Protein AF-M7NXJ0-F1 (afdb_monomer_lite)

Foldseek 3Di:
DPPLCVQLVVQLVVQLVVLLVCCVPPVVVDPPVVSNVVSNVRSVVSSVVSCVVDPDDPPDPDD

Structure (mmCIF, N/CA/C/O backbone):
data_AF-M7NXJ0-F1
#
_entry.id   AF-M7NXJ0-F1
#
loop_
_atom_site.group_PDB
_atom_site.id
_atom_site.type_symbol
_atom_site.label_atom_id
_atom_site.label_alt_id
_atom_site.label_comp_id
_atom_site.label_asym_id
_atom_site.label_entity_id
_atom_site.label_seq_id
_atom_site.pdbx_PDB_ins_code
_atom_site.Cartn_x
_atom_site.Cartn_y
_atom_site.Cartn_z
_atom_site.occupancy
_atom_site.B_iso_or_equiv
_atom_site.auth_seq_id
_atom_site.auth_comp_id
_atom_site.auth_asym_id
_atom_site.auth_atom_id
_atom_site.pdbx_PDB_model_num
ATOM 1 N N . MET A 1 1 ? -18.823 3.472 11.914 1.00 54.84 1 MET A N 1
ATOM 2 C CA . MET A 1 1 ? -17.850 3.685 10.816 1.00 54.84 1 MET A CA 1
ATOM 3 C C . MET A 1 1 ? -16.807 4.783 11.088 1.00 54.84 1 MET A C 1
ATOM 5 O O . MET A 1 1 ? -15.848 4.882 10.331 1.00 54.84 1 MET A O 1
ATOM 9 N N . LYS A 1 2 ? -16.961 5.644 12.110 1.00 61.81 2 LYS A N 1
ATOM 10 C CA . LYS A 1 2 ? -16.081 6.809 12.331 1.00 61.81 2 LYS A CA 1
ATOM 11 C C . LYS A 1 2 ? -14.785 6.494 13.096 1.00 61.81 2 LYS A C 1
ATOM 13 O O . LYS A 1 2 ? -13.856 7.290 12.998 1.00 61.81 2 LYS A O 1
ATOM 18 N N . ARG A 1 3 ? -14.703 5.402 13.872 1.00 64.81 3 ARG A N 1
ATOM 19 C CA . ARG A 1 3 ? -13.519 5.090 14.709 1.00 64.81 3 ARG A CA 1
ATOM 20 C C . ARG A 1 3 ? -12.520 4.189 13.984 1.00 64.81 3 ARG A C 1
ATOM 22 O O . ARG A 1 3 ? -11.339 4.510 13.984 1.00 64.81 3 ARG A O 1
ATOM 29 N N . ALA A 1 4 ? -12.980 3.156 13.278 1.00 65.75 4 ALA A N 1
ATOM 30 C CA . ALA A 1 4 ? -12.084 2.256 12.540 1.00 65.75 4 ALA A CA 1
ATOM 31 C C . ALA A 1 4 ? -11.293 2.988 11.434 1.00 65.75 4 ALA A C 1
ATOM 33 O O . ALA A 1 4 ? -10.092 2.784 11.275 1.00 65.75 4 ALA A O 1
ATOM 34 N N . LEU A 1 5 ? -11.927 3.942 10.740 1.00 74.62 5 LEU A N 1
ATOM 35 C CA . LEU A 1 5 ? -11.252 4.776 9.738 1.00 74.62 5 LEU A CA 1
ATOM 36 C C . LEU A 1 5 ? -10.187 5.714 10.337 1.00 74.62 5 LEU A C 1
ATOM 38 O O . LEU A 1 5 ? -9.214 6.026 9.653 1.00 74.62 5 LEU A O 1
ATOM 42 N N . LYS A 1 6 ? -10.318 6.128 11.610 1.00 80.50 6 LYS A N 1
ATOM 43 C CA . LYS A 1 6 ? -9.304 6.964 12.284 1.00 80.50 6 LYS A CA 1
ATOM 44 C C . LYS A 1 6 ? -7.976 6.238 12.474 1.00 80.50 6 LYS A C 1
ATOM 46 O O . LYS A 1 6 ? -6.947 6.901 12.471 1.00 80.50 6 LYS A O 1
ATOM 51 N N . PHE A 1 7 ? -7.996 4.915 12.631 1.00 84.12 7 PHE A N 1
ATOM 52 C CA . PHE A 1 7 ? -6.780 4.106 12.756 1.00 84.12 7 PHE A CA 1
ATOM 53 C C . PHE A 1 7 ? -6.318 3.555 11.409 1.00 84.12 7 PHE A C 1
ATOM 55 O O . PHE A 1 7 ? -5.118 3.519 11.143 1.00 84.12 7 PHE A O 1
ATOM 62 N N . ALA A 1 8 ? -7.255 3.195 10.529 1.00 89.81 8 ALA A N 1
ATOM 63 C CA . ALA A 1 8 ? -6.927 2.675 9.209 1.00 89.81 8 ALA A CA 1
ATOM 64 C C . ALA A 1 8 ? -6.160 3.699 8.358 1.00 89.81 8 ALA A C 1
ATOM 66 O O . ALA A 1 8 ? -5.122 3.352 7.808 1.00 89.81 8 ALA A O 1
ATOM 67 N N . ILE A 1 9 ? -6.598 4.963 8.291 1.00 92.00 9 ILE A N 1
ATOM 68 C CA . ILE A 1 9 ? -5.965 5.967 7.413 1.00 92.00 9 ILE A CA 1
ATOM 69 C C . ILE A 1 9 ? -4.477 6.199 7.756 1.00 92.00 9 ILE A C 1
ATOM 71 O O . ILE A 1 9 ? -3.651 6.096 6.848 1.00 92.00 9 ILE A O 1
ATOM 75 N N . PRO A 1 10 ? -4.083 6.454 9.022 1.00 94.00 10 PRO A N 1
ATOM 76 C CA . PRO A 1 10 ? -2.669 6.575 9.381 1.00 94.00 10 PRO A CA 1
ATOM 77 C C . PRO A 1 10 ? -1.849 5.328 9.034 1.00 94.00 10 PRO A C 1
ATOM 79 O O . PRO A 1 10 ? -0.750 5.452 8.496 1.00 94.00 10 PRO A O 1
ATOM 82 N N . ILE A 1 11 ? -2.393 4.132 9.288 1.00 95.06 11 ILE A N 1
ATOM 83 C CA . ILE A 1 11 ? -1.725 2.861 8.975 1.00 95.06 11 ILE A CA 1
ATOM 84 C C . ILE A 1 11 ? -1.496 2.735 7.467 1.00 95.06 11 ILE A C 1
ATOM 86 O O . ILE A 1 11 ? -0.379 2.448 7.041 1.00 95.06 11 ILE A O 1
ATOM 90 N N . MET A 1 12 ? -2.516 3.024 6.657 1.00 96.44 12 MET A N 1
ATOM 91 C CA . MET A 1 12 ? -2.423 2.975 5.199 1.00 96.44 12 MET A CA 1
ATOM 92 C C . MET A 1 12 ? -1.343 3.914 4.656 1.00 96.44 12 MET A C 1
ATOM 94 O O . MET A 1 12 ? -0.598 3.526 3.759 1.00 96.44 12 MET A O 1
ATOM 98 N N . LEU A 1 13 ? -1.228 5.130 5.202 1.00 97.00 13 LEU A N 1
ATOM 99 C CA . LEU A 1 13 ? -0.210 6.099 4.787 1.00 97.00 13 LEU A CA 1
ATOM 100 C C . LEU A 1 13 ? 1.207 5.636 5.144 1.00 97.00 13 LEU A C 1
ATOM 102 O O . LEU A 1 13 ? 2.111 5.743 4.315 1.00 97.00 13 LEU A O 1
ATOM 106 N N . ILE A 1 14 ? 1.395 5.086 6.347 1.00 97.75 14 ILE A N 1
ATOM 107 C CA . ILE A 1 14 ? 2.685 4.531 6.781 1.00 97.75 14 ILE A CA 1
ATOM 108 C C . ILE A 1 14 ? 3.086 3.369 5.869 1.00 97.75 14 ILE A C 1
ATOM 110 O O . ILE A 1 14 ? 4.204 3.342 5.356 1.00 97.75 14 ILE A O 1
ATOM 114 N N . VAL A 1 15 ? 2.166 2.437 5.618 1.00 97.94 15 VAL A N 1
ATOM 115 C CA . VAL A 1 15 ? 2.422 1.277 4.758 1.00 97.94 15 VAL A CA 1
ATOM 116 C C . VAL A 1 15 ? 2.704 1.707 3.321 1.00 97.94 15 VAL A C 1
ATOM 118 O O . VAL A 1 15 ? 3.643 1.193 2.720 1.00 97.94 15 VAL A O 1
ATOM 121 N N . ALA A 1 16 ? 1.966 2.683 2.785 1.00 98.06 16 ALA A N 1
ATOM 122 C CA . ALA A 1 16 ? 2.230 3.231 1.458 1.00 98.06 16 ALA A CA 1
ATOM 123 C C . ALA A 1 16 ? 3.646 3.822 1.359 1.00 98.06 16 ALA A C 1
ATOM 125 O O . ALA A 1 16 ? 4.381 3.507 0.423 1.00 98.06 16 ALA A O 1
ATOM 126 N N . GLY A 1 17 ? 4.053 4.634 2.341 1.00 98.12 17 GLY A N 1
ATOM 127 C CA . GLY A 1 17 ? 5.385 5.237 2.379 1.00 98.12 17 GLY A CA 1
ATOM 128 C C . GLY A 1 17 ? 6.502 4.196 2.468 1.00 98.12 17 GLY A C 1
ATOM 129 O O . GLY A 1 17 ? 7.457 4.250 1.693 1.00 98.12 17 GLY A O 1
ATOM 130 N N . LEU A 1 18 ? 6.358 3.212 3.361 1.00 98.31 18 LEU A N 1
ATOM 131 C CA . LEU A 1 18 ? 7.334 2.133 3.530 1.00 98.31 18 LEU A CA 1
ATOM 132 C C . LEU A 1 18 ? 7.429 1.245 2.288 1.00 98.31 18 LEU A C 1
ATOM 134 O O . LEU A 1 18 ? 8.534 0.960 1.832 1.00 98.31 18 LEU A O 1
ATOM 138 N N . ALA A 1 19 ? 6.292 0.847 1.711 1.00 98.12 19 ALA A N 1
ATOM 139 C CA . ALA A 1 19 ? 6.262 0.030 0.504 1.00 98.12 19 ALA A CA 1
ATOM 140 C C . ALA A 1 19 ? 6.899 0.770 -0.676 1.00 98.12 19 ALA A C 1
ATOM 142 O O . ALA A 1 19 ? 7.722 0.199 -1.386 1.00 98.12 19 ALA A O 1
ATOM 143 N N . TRP A 1 20 ? 6.562 2.049 -0.866 1.00 98.12 20 TRP A N 1
ATOM 144 C CA . TRP A 1 20 ? 7.148 2.861 -1.929 1.00 98.12 20 TRP A CA 1
ATOM 145 C C . TRP A 1 20 ? 8.661 3.007 -1.763 1.00 98.12 20 TRP A C 1
ATOM 147 O O . TRP A 1 20 ? 9.407 2.807 -2.721 1.00 98.12 20 TRP A O 1
ATOM 157 N N . TRP A 1 21 ? 9.131 3.320 -0.555 1.00 98.12 21 TRP A N 1
ATOM 158 C CA . TRP A 1 21 ? 10.561 3.441 -0.278 1.00 98.12 21 TRP A CA 1
ATOM 159 C C . TRP A 1 21 ? 11.301 2.124 -0.527 1.00 98.12 21 TRP A C 1
ATOM 161 O O . TRP A 1 21 ? 12.301 2.105 -1.244 1.00 98.12 21 TRP A O 1
ATOM 171 N N . TYR A 1 22 ? 10.774 1.017 -0.004 1.00 98.12 22 TYR A N 1
ATOM 172 C CA . TYR A 1 22 ? 11.384 -0.301 -0.131 1.00 98.12 22 TYR A CA 1
ATOM 173 C C . TYR A 1 22 ? 11.438 -0.776 -1.589 1.00 98.12 22 TYR A C 1
ATOM 175 O 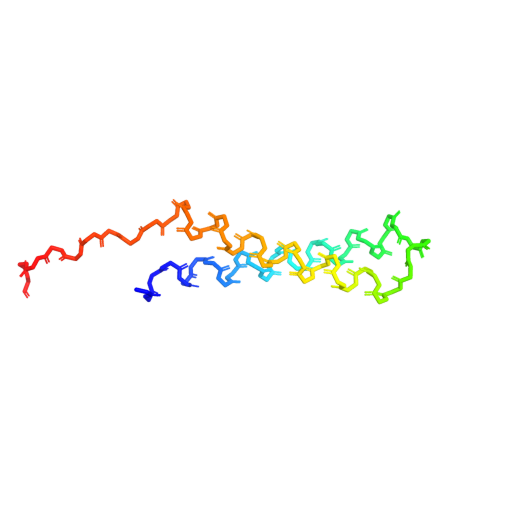O . TYR A 1 22 ? 12.491 -1.196 -2.061 1.00 98.12 22 TYR A O 1
ATOM 183 N N . LEU A 1 23 ? 10.350 -0.611 -2.349 1.00 97.81 23 LEU A N 1
ATOM 184 C CA . LEU A 1 23 ? 10.305 -0.959 -3.773 1.00 97.81 23 LEU A CA 1
ATOM 185 C C . LEU A 1 23 ? 11.234 -0.085 -4.625 1.00 97.81 23 LEU A C 1
ATOM 187 O O . LEU A 1 23 ? 11.785 -0.548 -5.620 1.00 97.81 23 LEU A O 1
ATOM 191 N 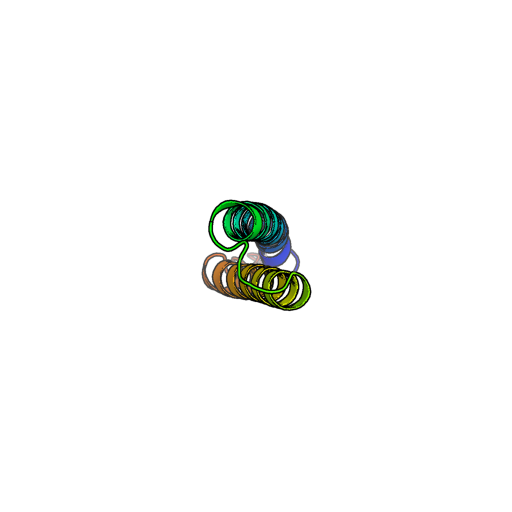N . ASN A 1 24 ? 11.426 1.186 -4.265 1.00 96.44 24 ASN A N 1
ATOM 192 C CA . ASN A 1 24 ? 12.357 2.059 -4.983 1.00 96.44 24 ASN A CA 1
ATOM 193 C C . ASN A 1 24 ? 13.822 1.822 -4.637 1.00 96.44 24 ASN A C 1
ATOM 195 O O . ASN A 1 24 ? 14.687 2.202 -5.427 1.00 96.44 24 ASN A O 1
ATOM 199 N N . LYS A 1 25 ? 14.090 1.216 -3.481 1.00 97.12 25 LYS A N 1
ATOM 200 C CA . LYS A 1 25 ? 15.441 0.919 -3.026 1.00 97.12 25 LYS A CA 1
ATOM 201 C C . LYS A 1 25 ? 15.897 -0.473 -3.457 1.00 97.12 25 LYS A C 1
ATOM 203 O O . LYS A 1 25 ? 16.963 -0.594 -4.043 1.00 97.12 25 LYS A O 1
ATOM 208 N N . GLU A 1 26 ? 15.092 -1.493 -3.184 1.00 97.88 26 GLU A N 1
ATOM 209 C CA . GLU A 1 26 ? 15.503 -2.897 -3.3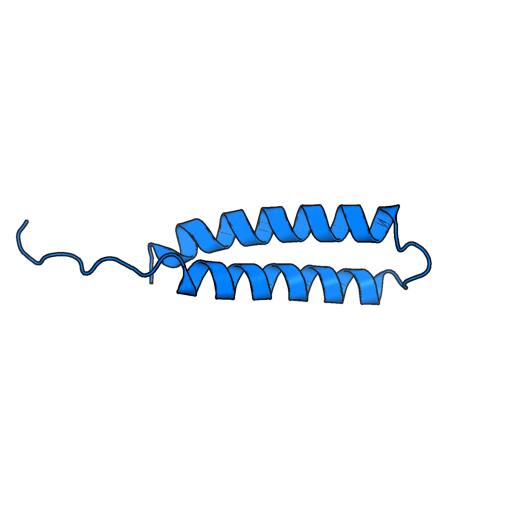12 1.00 97.88 26 GLU A CA 1
ATOM 210 C C . GLU A 1 26 ? 14.973 -3.568 -4.594 1.00 97.88 26 GLU A C 1
ATOM 212 O O . GLU A 1 26 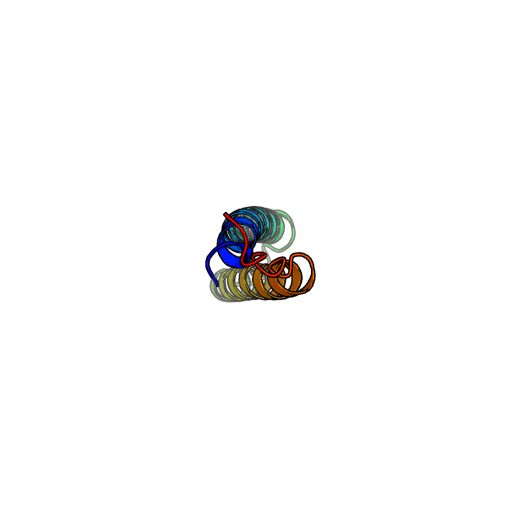? 15.505 -4.591 -5.003 1.00 97.88 26 GLU A O 1
ATOM 217 N N . PHE A 1 27 ? 13.958 -2.990 -5.256 1.00 96.31 27 PHE A N 1
ATOM 218 C CA . PHE A 1 27 ? 13.274 -3.584 -6.422 1.00 96.31 27 PHE A CA 1
ATOM 219 C C . PHE A 1 27 ? 13.247 -2.633 -7.626 1.00 96.31 27 PHE A C 1
ATOM 221 O O . PHE A 1 27 ? 12.198 -2.341 -8.208 1.00 96.31 27 PHE A O 1
ATOM 228 N N . GLN A 1 28 ? 14.409 -2.075 -7.977 1.00 94.69 28 GLN A N 1
ATOM 229 C CA . GLN A 1 28 ? 14.529 -1.101 -9.073 1.00 94.69 28 GLN A CA 1
ATOM 230 C C . GLN A 1 28 ? 14.319 -1.704 -10.469 1.00 94.69 28 GLN A C 1
ATOM 232 O O . GLN A 1 28 ? 13.979 -0.979 -11.404 1.00 94.69 28 GLN A O 1
ATOM 237 N N . ASP A 1 29 ? 14.493 -3.015 -10.589 1.00 96.94 29 ASP A N 1
ATOM 238 C CA . ASP A 1 29 ? 14.212 -3.840 -11.763 1.00 96.94 29 ASP A CA 1
ATOM 239 C C . ASP A 1 29 ? 12.711 -3.940 -12.081 1.00 96.94 29 ASP A C 1
ATOM 241 O O . ASP A 1 29 ? 12.326 -4.149 -13.233 1.00 96.94 29 ASP A O 1
ATOM 245 N N . VAL A 1 30 ? 11.844 -3.723 -11.088 1.00 96.00 30 VAL A N 1
ATOM 246 C CA . VAL A 1 30 ? 10.395 -3.688 -11.291 1.00 96.00 30 VAL A CA 1
ATOM 247 C C . VAL A 1 30 ? 9.988 -2.357 -11.948 1.00 96.00 30 VAL A C 1
ATOM 249 O O . VAL A 1 30 ? 10.302 -1.276 -11.431 1.00 96.00 30 VAL A O 1
ATOM 252 N N . PRO A 1 31 ? 9.213 -2.371 -13.050 1.00 97.25 31 PRO A N 1
ATOM 253 C CA . PRO A 1 31 ? 8.711 -1.144 -13.663 1.00 97.25 31 PRO A CA 1
ATOM 254 C C . PRO A 1 31 ? 7.954 -0.258 -12.662 1.00 97.25 31 PRO A C 1
ATOM 256 O O . PRO A 1 31 ? 7.188 -0.749 -11.830 1.00 97.25 31 PRO A O 1
ATOM 259 N N . GLY A 1 32 ? 8.146 1.064 -12.747 1.00 96.31 32 GLY A N 1
ATOM 260 C CA . GLY A 1 32 ? 7.578 2.023 -11.785 1.00 96.31 32 GLY A CA 1
ATOM 261 C C . GLY A 1 32 ? 6.056 1.917 -11.634 1.00 96.31 32 GLY A C 1
ATOM 262 O O . GLY A 1 32 ? 5.538 1.975 -10.521 1.00 96.31 32 GLY A O 1
ATOM 263 N N . THR A 1 33 ? 5.345 1.655 -12.733 1.00 97.12 33 THR A N 1
ATOM 264 C CA . THR A 1 33 ? 3.890 1.443 -12.730 1.00 97.12 33 THR A CA 1
ATOM 265 C C . THR A 1 33 ? 3.483 0.231 -11.888 1.00 97.12 33 THR A C 1
ATOM 267 O O . THR A 1 33 ? 2.540 0.314 -11.104 1.00 97.12 33 THR A O 1
ATOM 270 N N . HIS A 1 34 ? 4.219 -0.883 -11.979 1.00 98.00 34 HIS A N 1
ATOM 271 C CA . HIS A 1 34 ? 3.948 -2.063 -11.155 1.00 98.00 34 HIS A CA 1
ATOM 272 C C . HIS A 1 34 ? 4.263 -1.807 -9.682 1.00 98.00 34 HIS A C 1
ATOM 274 O O . HIS A 1 34 ? 3.464 -2.178 -8.825 1.00 98.00 34 HIS A O 1
ATOM 280 N N . ARG A 1 35 ? 5.358 -1.096 -9.378 1.00 97.44 35 ARG A N 1
ATOM 281 C CA . ARG A 1 35 ? 5.667 -0.676 -8.002 1.00 97.44 35 ARG A CA 1
ATOM 282 C C . ARG A 1 35 ? 4.543 0.169 -7.404 1.00 97.44 35 ARG A C 1
ATOM 284 O O . ARG A 1 35 ? 4.144 -0.078 -6.273 1.00 97.44 35 ARG A O 1
ATOM 291 N N . MET A 1 36 ? 3.966 1.085 -8.183 1.00 97.81 36 MET A N 1
ATOM 292 C CA . MET A 1 36 ? 2.820 1.888 -7.752 1.00 97.81 36 MET A CA 1
ATOM 293 C C . MET A 1 36 ? 1.597 1.019 -7.426 1.00 97.81 36 MET A C 1
ATOM 295 O O . MET A 1 36 ? 0.989 1.200 -6.372 1.00 97.81 36 MET A O 1
ATOM 299 N N . TYR A 1 37 ? 1.252 0.048 -8.279 1.00 98.19 37 TYR A N 1
ATOM 300 C CA . TYR A 1 37 ? 0.139 -0.868 -8.001 1.00 98.19 37 TYR A CA 1
ATOM 301 C C . TYR A 1 37 ? 0.374 -1.715 -6.748 1.00 98.19 37 TYR A C 1
ATOM 303 O O . TYR A 1 37 ? -0.552 -1.889 -5.956 1.00 98.19 37 TYR A O 1
ATOM 311 N N . ILE A 1 38 ? 1.605 -2.186 -6.527 1.00 97.75 38 ILE A N 1
ATOM 312 C CA . ILE A 1 38 ? 1.971 -2.926 -5.313 1.00 97.75 38 ILE A CA 1
ATOM 313 C C . ILE A 1 38 ? 1.818 -2.030 -4.081 1.00 97.75 38 ILE A C 1
ATOM 315 O O . ILE A 1 38 ? 1.209 -2.449 -3.1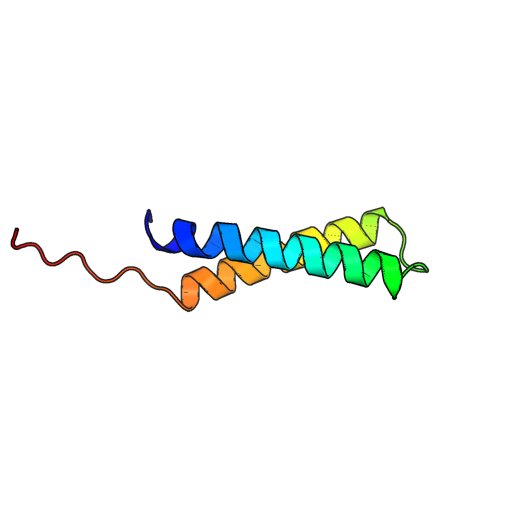00 1.00 97.75 38 ILE A O 1
ATOM 319 N N . THR A 1 39 ? 2.301 -0.785 -4.129 1.00 98.31 39 THR A N 1
ATOM 320 C CA . THR A 1 39 ? 2.140 0.181 -3.034 1.00 98.31 39 THR A CA 1
ATOM 321 C C . THR A 1 39 ? 0.667 0.442 -2.712 1.00 98.31 39 THR A C 1
ATOM 323 O O . THR A 1 39 ? 0.290 0.414 -1.541 1.00 98.31 39 THR A O 1
ATOM 326 N N . ILE A 1 40 ? -0.178 0.650 -3.728 1.00 98.25 40 ILE A N 1
ATOM 327 C CA . ILE A 1 40 ? -1.624 0.852 -3.542 1.00 98.25 40 ILE A CA 1
ATOM 328 C C . ILE A 1 40 ? -2.262 -0.396 -2.919 1.00 98.25 40 ILE A C 1
ATOM 330 O O . ILE A 1 40 ? -3.016 -0.281 -1.953 1.00 98.25 40 ILE A O 1
ATOM 334 N N . GLY A 1 41 ? -1.933 -1.588 -3.425 1.00 97.94 41 GLY A N 1
ATOM 335 C CA . GLY A 1 41 ? -2.430 -2.854 -2.889 1.00 97.94 41 GLY A CA 1
ATOM 336 C C . GLY A 1 41 ? -2.021 -3.080 -1.432 1.00 97.94 41 GLY A C 1
ATOM 337 O O . GLY A 1 41 ? -2.865 -3.419 -0.606 1.00 97.94 41 GLY A O 1
ATOM 338 N N . ALA A 1 42 ? -0.755 -2.821 -1.092 1.00 97.81 42 ALA A N 1
ATOM 339 C CA . ALA A 1 42 ? -0.238 -2.928 0.270 1.00 97.81 42 ALA A CA 1
ATOM 340 C C . ALA A 1 42 ? -0.951 -1.959 1.227 1.00 97.81 42 ALA A C 1
ATOM 342 O O . ALA A 1 42 ? -1.365 -2.355 2.318 1.00 97.81 42 ALA A O 1
ATOM 343 N N . ALA A 1 43 ? -1.153 -0.709 0.798 1.00 97.94 43 ALA A N 1
ATOM 344 C CA . ALA A 1 43 ? -1.887 0.284 1.570 1.00 97.94 43 ALA A CA 1
ATOM 345 C C . ALA A 1 43 ? -3.332 -0.172 1.822 1.00 97.94 43 ALA A C 1
ATOM 347 O O . ALA A 1 43 ? -3.747 -0.259 2.974 1.00 97.94 43 ALA A O 1
ATOM 348 N N . LEU A 1 44 ? -4.082 -0.545 0.780 1.00 97.06 44 LEU A N 1
ATOM 349 C CA . LEU A 1 44 ? -5.467 -1.009 0.921 1.00 97.06 44 LEU A CA 1
ATOM 350 C C . LEU A 1 44 ? -5.579 -2.242 1.826 1.00 97.06 44 LEU A C 1
ATOM 352 O O . LEU A 1 44 ? -6.409 -2.252 2.736 1.00 97.06 44 LEU A O 1
ATOM 356 N N . LEU A 1 45 ? -4.712 -3.242 1.636 1.00 97.31 45 LEU A N 1
ATOM 357 C CA . LEU A 1 45 ? -4.687 -4.447 2.464 1.00 97.31 45 LEU A CA 1
ATOM 358 C C . LEU A 1 45 ? -4.454 -4.110 3.942 1.00 97.31 45 LEU A C 1
ATOM 360 O O . LEU A 1 45 ? -5.150 -4.633 4.809 1.00 97.31 45 LEU A O 1
ATOM 364 N N . SER A 1 46 ? -3.531 -3.193 4.239 1.00 96.19 46 SER A N 1
ATOM 365 C CA . SER A 1 46 ? -3.285 -2.757 5.617 1.00 96.19 46 SER A CA 1
ATOM 366 C C . SER A 1 46 ? -4.496 -2.063 6.251 1.00 96.19 46 SER A C 1
ATOM 368 O O . SER A 1 46 ? -4.765 -2.256 7.436 1.00 96.19 46 SER A O 1
ATOM 370 N N . GLY A 1 47 ? -5.268 -1.312 5.460 1.00 92.31 47 GLY A N 1
ATOM 371 C CA . GLY A 1 47 ? -6.516 -0.694 5.902 1.00 92.31 47 GLY A CA 1
ATOM 372 C C . GLY A 1 47 ? -7.583 -1.733 6.246 1.00 92.31 47 GLY A C 1
ATOM 373 O O . GLY A 1 47 ? -8.238 -1.617 7.280 1.00 92.31 47 GLY A O 1
ATOM 374 N N . VAL A 1 48 ? -7.705 -2.785 5.429 1.00 93.19 48 VAL 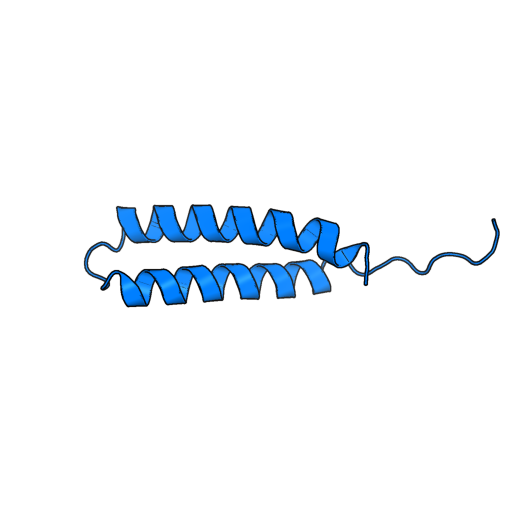A N 1
ATOM 375 C CA . VAL A 1 48 ? -8.606 -3.922 5.692 1.00 93.19 48 VAL A CA 1
ATOM 376 C C . VAL A 1 48 ? -8.196 -4.665 6.967 1.00 93.19 48 VAL A C 1
ATOM 378 O O . VAL A 1 48 ? -9.044 -4.937 7.815 1.00 93.19 48 VAL A O 1
ATOM 381 N N . ILE A 1 49 ? -6.899 -4.939 7.144 1.00 93.25 49 ILE A N 1
ATOM 382 C CA . ILE A 1 49 ? -6.371 -5.586 8.355 1.00 93.25 49 ILE A CA 1
ATOM 383 C C . ILE A 1 49 ? -6.645 -4.721 9.593 1.00 93.25 49 ILE A C 1
ATOM 385 O O . ILE A 1 49 ? -7.119 -5.227 10.606 1.00 93.25 49 ILE A O 1
ATOM 389 N N . SER A 1 50 ? -6.400 -3.412 9.508 1.00 90.38 50 SER A N 1
ATOM 390 C CA . SER A 1 50 ? -6.669 -2.466 10.595 1.00 90.38 50 SER A CA 1
ATOM 391 C C . SER A 1 50 ? -8.148 -2.436 10.985 1.00 90.38 50 SER A C 1
ATOM 393 O O . SER A 1 50 ? -8.473 -2.460 12.170 1.00 90.38 50 SER A O 1
ATOM 395 N N . TRP A 1 51 ? -9.048 -2.453 9.999 1.00 84.88 51 TRP A N 1
ATOM 396 C CA . TRP A 1 51 ? -10.487 -2.494 10.249 1.00 84.88 51 TRP A CA 1
ATOM 397 C C . TRP A 1 51 ? -10.910 -3.748 11.022 1.00 84.88 51 TRP A C 1
ATOM 399 O O . TRP A 1 51 ? -11.744 -3.654 11.920 1.00 84.88 51 TRP A O 1
ATOM 409 N N . PHE A 1 52 ? -10.306 -4.899 10.714 1.00 87.12 52 PHE A N 1
ATOM 410 C CA . PHE A 1 52 ? -10.555 -6.140 11.447 1.00 87.12 52 PHE A CA 1
ATOM 411 C C . PHE A 1 52 ? -9.955 -6.123 12.863 1.00 87.12 52 PHE A C 1
ATOM 413 O O . PHE A 1 52 ? -10.568 -6.636 13.794 1.00 87.12 52 PHE A O 1
ATOM 420 N N . LEU A 1 53 ? -8.770 -5.526 13.039 1.00 87.44 53 LEU A N 1
ATOM 421 C CA . LEU A 1 53 ? -8.067 -5.478 14.327 1.00 87.44 53 LEU A CA 1
ATOM 422 C C . LEU A 1 53 ? -8.651 -4.468 15.322 1.00 87.44 53 LEU A C 1
ATOM 424 O O . LEU A 1 53 ? -8.566 -4.695 16.526 1.00 87.44 53 LEU A O 1
ATOM 428 N N . PHE A 1 54 ? -9.228 -3.365 14.843 1.00 83.88 54 PHE A N 1
ATOM 429 C CA . PHE A 1 54 ? -9.782 -2.298 15.683 1.00 83.88 54 PHE A CA 1
ATOM 430 C C . PHE A 1 54 ? -11.289 -2.117 15.434 1.00 83.88 54 PHE A C 1
ATOM 432 O O . PHE A 1 54 ? -11.708 -1.073 14.913 1.00 83.88 54 PHE A O 1
ATOM 439 N N . PRO A 1 55 ? -12.119 -3.120 15.788 1.00 71.00 55 PRO A N 1
ATOM 440 C CA . PRO A 1 55 ? -13.565 -3.011 15.664 1.00 71.00 55 PRO A CA 1
ATOM 441 C C . PRO A 1 55 ? -14.096 -1.886 16.564 1.00 71.00 55 PRO A C 1
ATOM 443 O O . PRO A 1 55 ? -13.534 -1.577 17.615 1.00 71.00 55 PRO A O 1
ATOM 446 N N . GLU A 1 56 ? -15.175 -1.229 16.139 1.00 68.62 56 GLU A N 1
ATOM 447 C CA . GLU A 1 56 ? -15.810 -0.197 16.961 1.00 68.62 56 GLU A CA 1
ATOM 448 C C . GLU A 1 56 ? -16.421 -0.842 18.207 1.00 68.62 56 GLU A C 1
ATOM 450 O O . GLU A 1 56 ? -17.278 -1.715 18.091 1.00 68.62 56 GLU A O 1
ATOM 455 N N . GLU A 1 57 ? -15.997 -0.402 19.394 1.00 69.94 57 GLU A N 1
ATOM 456 C CA . GLU A 1 57 ? -16.714 -0.724 20.628 1.00 69.94 57 GLU A CA 1
ATOM 457 C C . GLU A 1 57 ? -18.161 -0.226 20.494 1.00 69.94 57 GLU A C 1
ATOM 459 O O . GLU A 1 57 ? -18.365 0.915 20.046 1.00 69.94 57 GLU A O 1
ATOM 464 N N . PRO A 1 58 ? -19.166 -1.053 20.841 1.00 62.59 58 PRO A N 1
ATOM 465 C CA . PRO A 1 58 ? -20.543 -0.598 20.878 1.00 62.59 58 PRO A CA 1
ATOM 466 C C . PRO A 1 58 ? -20.613 0.613 21.806 1.00 62.59 58 PRO A C 1
ATOM 468 O O . PRO A 1 58 ? -20.102 0.597 22.923 1.00 62.59 58 PRO A O 1
ATOM 471 N N . LYS A 1 59 ? -21.185 1.701 21.294 1.00 61.38 59 LYS A N 1
ATOM 472 C CA . LYS A 1 59 ? -21.406 2.910 22.075 1.00 61.38 59 LYS A CA 1
ATOM 473 C C . LYS A 1 59 ? -22.502 2.575 23.083 1.00 61.38 59 LYS A C 1
ATOM 475 O O . LYS A 1 59 ? -23.642 2.386 22.664 1.00 61.38 59 LYS A O 1
ATOM 480 N N . ASP A 1 60 ? -22.129 2.410 24.347 1.00 67.31 60 ASP A N 1
ATOM 481 C CA . ASP A 1 60 ? -23.087 2.102 25.407 1.00 67.31 60 ASP A CA 1
ATOM 482 C C . ASP A 1 60 ? -24.142 3.229 25.465 1.00 67.31 60 ASP A C 1
ATOM 484 O O . ASP A 1 60 ? -23.747 4.400 25.406 1.00 67.31 60 ASP A O 1
ATOM 488 N N . PRO A 1 61 ? -25.460 2.946 25.475 1.00 66.81 61 PRO A N 1
ATOM 489 C CA . PRO A 1 61 ? -26.495 3.969 25.289 1.00 66.81 61 PRO A CA 1
ATOM 490 C C . PRO A 1 61 ? -26.757 4.892 26.491 1.00 66.81 61 PRO A C 1
ATOM 492 O O . PRO A 1 61 ? -27.747 5.619 26.459 1.00 66.81 61 PRO A O 1
ATOM 495 N N . GLU A 1 62 ? -25.930 4.887 27.535 1.00 66.12 62 GLU A N 1
ATOM 496 C CA . GLU A 1 62 ? -26.182 5.625 28.781 1.00 66.12 62 GLU A CA 1
ATOM 497 C C . GLU A 1 62 ? -25.153 6.749 29.018 1.00 66.12 62 GLU A C 1
ATOM 499 O O . GLU A 1 62 ? -24.286 6.638 29.878 1.00 66.12 62 GLU A O 1
ATOM 504 N N . GLU A 1 63 ? -25.259 7.847 28.260 1.00 52.28 63 GLU A N 1
ATOM 505 C CA . GLU A 1 63 ? -24.809 9.196 28.671 1.00 52.28 63 GLU A CA 1
ATOM 506 C C . GLU A 1 63 ? -25.824 10.258 28.227 1.00 52.28 63 GLU A C 1
ATOM 508 O O . GLU A 1 63 ? -26.126 10.328 27.009 1.00 52.28 63 GLU A O 1
#

Sequence (63 aa):
MKRALKFAIPIMLIVAGLAWWYLNKEFQDVPGTHRMYITIGAALLSGVISWFLFPEEPKDPEE

Radius of gyration: 15.7 Å; chains: 1; bounding box: 42×15×42 Å

Organism: NCBI:txid1235279

Secondary structure (DSSP, 8-state):
-TTHHHHHHHHHHHHHHHHHHHHHHH-TTS-HHHHHHHHHHHHHHHHHHHHHHSPPPP--S--

pLDDT: mean 88.35, std 13.44, range [52.28, 98.31]